Protein AF-A0A7C8ZWY6-F1 (afdb_monomer_lite)

Sequence (103 aa):
WNTFGQYLRNHRPPLTLSRCSGAHVLEFLRYLDQFGKTKVHNPPCPFFGHPNPPGPCPCPLRQAWGSLDALIGRLRAAYEENGGPPESNPFAARAVRLFLREL

pLDDT: mean 91.62, std 4.81, range [62.97, 97.81]

InterPro domains:
  IPR006936 ALOG domain [PF04852] (1-102)
  IPR006936 ALOG domain [PS51697] (1-103)
  IPR040222 ALOG family [PTHR31165] (1-102)

Foldseek 3Di:
DVVLQVLQVPDVVRHDPLRDALVSVVVVQVVCQQVAPDFDDDPPRPCVPPPDDPDDDPGTGHHDLVVLVVVLVVQLVVCVVVVHDNVRRRSPDPSNVVVSVPD

Structure (mmCIF, N/CA/C/O backbone):
data_AF-A0A7C8ZWY6-F1
#
_entry.id   AF-A0A7C8ZWY6-F1
#
loop_
_atom_site.group_PDB
_atom_site.id
_atom_site.type_symbol
_atom_site.label_atom_id
_atom_site.label_alt_id
_atom_site.label_comp_id
_atom_site.label_asym_id
_atom_site.label_entity_id
_atom_site.label_seq_id
_atom_site.pdbx_PDB_ins_code
_atom_site.Cartn_x
_atom_site.Cartn_y
_atom_site.Cartn_z
_atom_site.occupancy
_atom_site.B_iso_or_equiv
_atom_site.auth_seq_id
_atom_site.auth_comp_id
_atom_site.auth_asym_id
_atom_site.auth_atom_id
_atom_site.pdbx_PDB_model_num
ATOM 1 N N . TRP A 1 1 ? 1.673 7.037 7.136 1.00 92.69 1 TRP A N 1
ATOM 2 C CA . TRP A 1 1 ? 0.318 7.268 7.667 1.00 92.69 1 TRP A CA 1
ATOM 3 C C . TRP A 1 1 ? -0.490 8.218 6.785 1.00 92.69 1 TRP A C 1
ATOM 5 O O . TRP A 1 1 ? -1.416 7.754 6.135 1.00 92.69 1 TRP A O 1
ATOM 15 N N . ASN A 1 2 ? -0.100 9.493 6.653 1.00 94.00 2 ASN A N 1
ATOM 16 C CA . ASN A 1 2 ? -0.856 10.512 5.897 1.00 94.00 2 ASN A CA 1
ATOM 17 C C . ASN A 1 2 ? -1.274 10.089 4.481 1.00 94.00 2 ASN A C 1
ATOM 19 O O . ASN A 1 2 ? -2.443 10.215 4.131 1.00 94.00 2 ASN A O 1
ATOM 23 N N . THR A 1 3 ? -0.352 9.528 3.694 1.00 93.56 3 THR A N 1
ATOM 24 C CA . THR A 1 3 ? -0.646 9.035 2.337 1.00 93.56 3 THR A CA 1
ATOM 25 C C . THR A 1 3 ? -1.738 7.964 2.331 1.00 93.56 3 THR A C 1
ATOM 27 O O . THR A 1 3 ? -2.627 7.997 1.490 1.00 93.56 3 THR A O 1
ATOM 30 N N . PHE A 1 4 ? -1.716 7.044 3.299 1.00 94.62 4 PHE A N 1
ATOM 31 C CA . PHE A 1 4 ? -2.749 6.019 3.438 1.00 94.62 4 PHE A CA 1
ATOM 32 C C . PHE A 1 4 ? -4.095 6.628 3.858 1.00 94.62 4 PHE A C 1
ATOM 34 O O . PHE A 1 4 ? -5.131 6.303 3.287 1.00 94.62 4 PHE A O 1
ATOM 41 N N . GLY A 1 5 ? -4.088 7.582 4.794 1.00 94.50 5 GLY A N 1
ATOM 42 C CA . GLY A 1 5 ? -5.297 8.322 5.167 1.00 94.50 5 GLY A CA 1
ATOM 43 C C . GLY A 1 5 ? -5.881 9.143 4.008 1.00 94.50 5 GLY A C 1
ATOM 44 O O . GLY A 1 5 ? -7.095 9.292 3.894 1.00 94.50 5 GLY A O 1
ATOM 45 N N . GLN A 1 6 ? -5.039 9.666 3.114 1.00 94.25 6 GLN A N 1
ATOM 46 C CA . GLN A 1 6 ? -5.489 10.312 1.880 1.00 94.25 6 GLN A CA 1
ATOM 47 C C . GLN A 1 6 ? -6.077 9.297 0.893 1.00 94.25 6 GLN A C 1
ATOM 49 O O . GLN A 1 6 ? -7.138 9.558 0.338 1.00 94.25 6 GLN A O 1
ATOM 54 N N . TYR A 1 7 ? -5.448 8.131 0.730 1.00 94.81 7 TYR A N 1
ATOM 55 C CA . TYR A 1 7 ? -5.986 7.029 -0.070 1.00 94.81 7 TYR A CA 1
ATOM 56 C C . TYR A 1 7 ? -7.406 6.632 0.374 1.00 94.81 7 TYR A C 1
ATOM 58 O O . TYR A 1 7 ? -8.307 6.583 -0.459 1.00 94.81 7 TYR A O 1
ATOM 66 N N . LEU A 1 8 ? -7.645 6.456 1.680 1.00 94.19 8 LEU A N 1
ATOM 67 C CA . LEU A 1 8 ? -8.979 6.124 2.201 1.00 94.19 8 LEU A CA 1
ATOM 68 C C . LEU A 1 8 ? -10.025 7.216 1.914 1.00 94.19 8 LEU A C 1
ATOM 70 O O . LEU A 1 8 ? -11.154 6.905 1.537 1.00 94.19 8 LEU A O 1
ATOM 74 N N . ARG A 1 9 ? -9.651 8.495 2.060 1.00 95.00 9 ARG A N 1
ATOM 75 C CA . ARG A 1 9 ? -10.539 9.638 1.776 1.00 95.00 9 ARG A CA 1
ATOM 76 C C . ARG A 1 9 ? -10.850 9.809 0.291 1.00 95.00 9 ARG A C 1
ATOM 78 O O . ARG A 1 9 ? -11.930 10.282 -0.043 1.00 95.00 9 ARG A O 1
ATOM 85 N N . ASN A 1 10 ? -9.910 9.446 -0.576 1.00 94.94 10 ASN A N 1
ATOM 86 C CA . ASN A 1 10 ? -10.067 9.543 -2.026 1.00 94.94 10 ASN A CA 1
ATOM 87 C C . ASN A 1 10 ? -10.899 8.394 -2.613 1.00 94.94 10 ASN A C 1
ATOM 89 O O . ASN A 1 10 ? -11.331 8.490 -3.763 1.00 94.94 10 ASN A O 1
ATOM 93 N N . HIS A 1 11 ? -11.123 7.325 -1.843 1.00 93.06 11 HIS A N 1
ATOM 94 C CA . HIS A 1 11 ? -11.998 6.222 -2.233 1.00 93.06 11 HIS A CA 1
ATOM 95 C C . HIS A 1 11 ? -13.438 6.715 -2.454 1.00 93.06 11 HIS A C 1
ATOM 97 O O . HIS A 1 11 ? -13.862 7.732 -1.897 1.00 93.06 11 HIS A O 1
ATOM 103 N N . ARG A 1 12 ? -14.198 6.025 -3.306 1.00 90.62 12 ARG A N 1
ATOM 104 C CA . ARG A 1 12 ? -15.557 6.425 -3.708 1.00 90.62 12 ARG A CA 1
ATOM 105 C C . ARG A 1 12 ? -16.503 5.232 -3.510 1.00 90.62 12 ARG A C 1
ATOM 107 O O . ARG A 1 12 ? -16.537 4.365 -4.380 1.00 90.62 12 ARG A O 1
ATOM 114 N N . PRO A 1 13 ? -17.284 5.181 -2.411 1.00 90.06 13 PRO A N 1
ATOM 115 C CA . PRO A 1 13 ? -17.402 6.178 -1.336 1.00 90.06 13 PRO A CA 1
ATOM 116 C C . PRO A 1 13 ? -16.170 6.222 -0.406 1.00 90.06 13 PRO A C 1
ATOM 118 O O . PRO A 1 13 ? -15.459 5.221 -0.313 1.00 90.06 13 PRO A O 1
ATOM 121 N N . PRO A 1 14 ? -15.932 7.336 0.321 1.00 91.31 14 PRO A N 1
ATOM 122 C CA . PRO A 1 14 ? -14.812 7.433 1.253 1.00 91.31 14 PRO A CA 1
ATOM 123 C C . PRO A 1 14 ? -14.832 6.314 2.294 1.00 91.31 14 PRO A C 1
ATOM 125 O O . PRO A 1 14 ? -15.874 5.999 2.880 1.00 91.31 14 PRO A O 1
ATOM 128 N N . LEU A 1 15 ? -13.664 5.728 2.542 1.00 92.19 15 LEU A N 1
ATOM 129 C CA . LEU A 1 15 ? -13.492 4.660 3.516 1.00 92.19 15 LEU A CA 1
ATOM 130 C C . LEU A 1 15 ? -13.070 5.236 4.868 1.00 92.19 15 LEU A C 1
ATOM 132 O O . LEU A 1 15 ? -12.196 6.096 4.962 1.00 92.19 15 LEU A O 1
ATOM 136 N N . THR A 1 16 ? -13.663 4.718 5.938 1.00 89.69 16 THR A N 1
ATOM 137 C CA . THR A 1 16 ? -13.186 4.939 7.306 1.00 89.69 16 THR A CA 1
ATOM 138 C C . THR A 1 16 ? -12.200 3.838 7.691 1.00 89.69 16 THR A C 1
ATOM 140 O O . THR A 1 16 ? -12.247 2.737 7.140 1.00 89.69 16 THR A O 1
ATOM 143 N N . LEU A 1 17 ? -11.336 4.089 8.681 1.00 87.44 17 LEU A N 1
ATOM 144 C CA . LEU A 1 17 ? -10.427 3.057 9.204 1.00 87.44 17 LEU A CA 1
ATOM 145 C C . LEU A 1 17 ? -11.181 1.816 9.704 1.00 87.44 17 LEU A C 1
ATOM 147 O O . LEU A 1 17 ? -10.735 0.703 9.455 1.00 87.44 17 LEU A O 1
ATOM 151 N N . SER A 1 18 ? -12.353 1.996 10.320 1.00 86.62 18 SER A N 1
ATOM 152 C CA . SER A 1 18 ? -13.214 0.900 10.793 1.00 86.62 18 SER A CA 1
ATOM 153 C C . SER A 1 18 ? -13.767 0.008 9.677 1.00 86.62 18 SER A C 1
ATOM 155 O O . SER A 1 18 ? -14.118 -1.140 9.924 1.00 86.62 18 SER A O 1
ATOM 157 N N . ARG A 1 19 ? -13.855 0.527 8.447 1.00 88.62 19 ARG A N 1
ATOM 158 C CA . ARG A 1 19 ? -14.303 -0.213 7.256 1.00 88.62 19 ARG A CA 1
ATOM 159 C C . ARG A 1 19 ? -13.135 -0.655 6.374 1.00 88.62 19 ARG A C 1
ATOM 161 O O . ARG A 1 19 ? -13.343 -1.307 5.351 1.00 88.62 19 ARG A O 1
ATOM 168 N N . CYS A 1 20 ? -11.910 -0.288 6.748 1.00 92.50 20 CYS A N 1
ATOM 169 C CA . CYS A 1 20 ? -10.710 -0.716 6.057 1.00 92.50 20 CYS A CA 1
ATOM 170 C C . CYS A 1 20 ? -10.453 -2.201 6.335 1.00 92.50 20 CYS A C 1
ATOM 172 O O . CYS A 1 20 ? -10.697 -2.708 7.424 1.00 92.50 20 CYS A O 1
ATOM 174 N N . SER A 1 21 ? -9.946 -2.909 5.334 1.00 93.81 21 SER A N 1
ATOM 175 C CA . SER A 1 21 ? -9.683 -4.343 5.408 1.00 93.81 21 SER A CA 1
ATOM 176 C C . SER A 1 21 ? -8.383 -4.655 4.683 1.00 93.81 21 SER A C 1
ATOM 178 O O . SER A 1 21 ? -7.849 -3.812 3.957 1.00 93.81 21 SER A O 1
ATOM 180 N N . GLY A 1 22 ? -7.891 -5.887 4.827 1.00 95.69 22 GLY A N 1
ATOM 181 C CA . GLY A 1 22 ? -6.694 -6.330 4.112 1.00 95.69 22 GLY A CA 1
ATOM 182 C C . GLY A 1 22 ? -6.786 -6.133 2.593 1.00 95.69 22 GLY A C 1
ATOM 183 O O . GLY A 1 22 ? -5.780 -5.819 1.972 1.00 95.69 22 GLY A O 1
ATOM 184 N N . ALA A 1 23 ? -7.979 -6.230 1.993 1.00 95.75 23 ALA A N 1
ATOM 185 C CA . ALA A 1 23 ? -8.163 -5.994 0.558 1.00 95.75 23 ALA A CA 1
ATOM 186 C C . ALA A 1 23 ? -7.811 -4.552 0.157 1.00 95.75 23 ALA A C 1
ATOM 188 O O . ALA A 1 23 ? -7.060 -4.347 -0.794 1.00 95.75 23 ALA A O 1
ATOM 189 N N . HIS A 1 24 ? -8.266 -3.565 0.934 1.00 95.94 24 HIS A N 1
ATOM 190 C CA . HIS A 1 24 ? -7.942 -2.156 0.706 1.00 95.94 24 HIS A CA 1
ATOM 191 C C . HIS A 1 24 ? -6.454 -1.862 0.927 1.00 95.94 24 HIS A C 1
ATOM 193 O O . HIS A 1 24 ? -5.894 -1.001 0.256 1.00 95.94 24 HIS A O 1
ATOM 199 N N . VAL A 1 25 ? -5.799 -2.580 1.846 1.00 96.75 25 VAL A N 1
ATOM 200 C CA . VAL A 1 25 ? -4.341 -2.496 2.015 1.00 96.75 25 VAL A CA 1
ATOM 201 C C . VAL A 1 25 ? -3.631 -3.031 0.773 1.00 96.75 25 VAL A C 1
ATOM 203 O O . VAL A 1 25 ? -2.720 -2.380 0.275 1.00 96.75 25 VAL A O 1
ATOM 206 N N . LEU A 1 26 ? -4.055 -4.176 0.233 1.00 95.81 26 LEU A N 1
ATOM 207 C CA . LEU A 1 26 ? -3.469 -4.732 -0.991 1.00 95.81 26 LEU A CA 1
ATOM 208 C C . LEU A 1 26 ? -3.665 -3.817 -2.203 1.00 95.81 26 LEU A C 1
ATOM 210 O O . LEU A 1 26 ? -2.748 -3.652 -3.001 1.00 95.81 26 LEU A O 1
ATOM 214 N N . GLU A 1 27 ? -4.843 -3.215 -2.343 1.00 95.19 27 GLU A N 1
ATOM 215 C CA . GLU A 1 27 ? -5.106 -2.197 -3.363 1.00 95.19 27 GLU A CA 1
ATOM 216 C C . GLU A 1 27 ? -4.168 -0.994 -3.197 1.00 95.19 27 GLU A C 1
ATOM 218 O O . GLU A 1 27 ? -3.524 -0.591 -4.164 1.00 95.19 27 GLU A O 1
ATOM 223 N N . PHE A 1 28 ? -3.995 -0.491 -1.971 1.00 95.50 28 PHE A N 1
ATOM 224 C CA . PHE A 1 28 ? -3.045 0.582 -1.687 1.00 95.50 28 PHE A CA 1
ATOM 225 C C . PHE A 1 28 ? -1.602 0.208 -2.060 1.00 95.50 28 PHE A C 1
ATOM 227 O O . PHE A 1 28 ? -0.908 1.013 -2.677 1.00 95.50 28 PHE A O 1
ATOM 234 N N . LEU A 1 29 ? -1.140 -1.006 -1.741 1.00 93.88 29 LEU A N 1
ATOM 235 C CA . LEU A 1 29 ? 0.213 -1.444 -2.112 1.00 93.88 29 LEU A CA 1
ATOM 236 C C . LEU A 1 29 ? 0.391 -1.510 -3.634 1.00 93.88 29 LEU A C 1
ATOM 238 O O . LEU A 1 29 ? 1.392 -1.016 -4.145 1.00 93.88 29 LEU A O 1
ATOM 242 N N . ARG A 1 30 ? -0.601 -2.027 -4.369 1.00 91.69 30 ARG A N 1
ATOM 243 C CA . ARG A 1 30 ? -0.584 -2.032 -5.843 1.00 91.69 30 ARG A CA 1
ATOM 244 C C . ARG A 1 30 ? -0.639 -0.624 -6.429 1.00 91.69 30 ARG A C 1
ATOM 246 O O . ARG A 1 30 ? -0.013 -0.354 -7.445 1.00 91.69 30 ARG A O 1
ATOM 253 N N . TYR A 1 31 ? -1.347 0.298 -5.783 1.00 91.50 31 TYR A N 1
ATOM 254 C CA . TYR A 1 31 ? -1.319 1.710 -6.157 1.00 91.50 31 TYR A CA 1
ATOM 255 C C . TYR A 1 31 ? 0.088 2.311 -5.996 1.00 91.50 31 TYR A C 1
ATOM 257 O O . TYR A 1 31 ? 0.481 3.160 -6.791 1.00 91.50 31 TYR A O 1
ATOM 265 N N . LEU A 1 32 ? 0.886 1.873 -5.017 1.00 92.25 32 LEU A N 1
ATOM 266 C CA . LEU A 1 32 ? 2.260 2.363 -4.846 1.00 92.25 32 LEU A CA 1
ATOM 267 C C . LEU A 1 32 ? 3.233 1.850 -5.912 1.00 92.25 32 LEU A C 1
ATOM 269 O O . LEU A 1 32 ? 4.252 2.500 -6.163 1.00 92.25 32 LEU A O 1
ATOM 273 N N . ASP A 1 33 ? 2.927 0.727 -6.560 1.00 90.50 33 ASP A N 1
ATOM 274 C CA . ASP A 1 33 ? 3.767 0.150 -7.612 1.00 90.50 33 ASP A CA 1
ATOM 275 C C . ASP A 1 33 ? 3.941 1.094 -8.812 1.00 90.50 33 ASP A C 1
ATOM 277 O O . ASP A 1 33 ? 5.016 1.126 -9.409 1.00 90.50 33 ASP A O 1
ATOM 281 N N . GLN A 1 34 ? 2.962 1.960 -9.103 1.00 87.38 34 GLN A N 1
ATOM 282 C CA . GLN A 1 34 ? 3.077 2.957 -10.180 1.00 87.38 34 GLN A CA 1
ATOM 283 C C . GLN A 1 34 ? 4.177 4.006 -9.929 1.00 87.38 34 GLN A C 1
ATOM 285 O O . GLN A 1 34 ? 4.666 4.630 -10.867 1.00 87.38 34 GLN A O 1
ATOM 290 N N . PHE A 1 35 ? 4.571 4.192 -8.666 1.00 88.19 35 PHE A N 1
ATOM 291 C CA . PHE A 1 35 ? 5.671 5.067 -8.254 1.00 88.19 35 PHE A CA 1
ATOM 292 C C . PHE A 1 35 ? 6.951 4.273 -7.951 1.00 88.19 35 PHE A C 1
ATOM 294 O O . PHE A 1 35 ? 7.916 4.815 -7.406 1.00 88.19 35 PHE A O 1
ATOM 301 N N . GLY A 1 36 ? 6.947 2.969 -8.238 1.00 87.69 36 GLY A N 1
ATOM 302 C CA . GLY A 1 36 ? 8.101 2.094 -8.099 1.00 87.69 36 GLY A CA 1
ATOM 303 C C . GLY A 1 36 ? 9.214 2.471 -9.065 1.00 87.69 36 GLY A C 1
ATOM 304 O O . GLY A 1 36 ? 8.979 3.037 -10.129 1.00 87.69 36 GLY A O 1
ATOM 305 N N . LYS A 1 37 ? 10.452 2.140 -8.696 1.00 86.19 37 LYS A N 1
ATOM 306 C CA . LYS A 1 37 ? 11.623 2.332 -9.569 1.00 86.19 37 LYS A CA 1
ATOM 307 C C . LYS A 1 37 ? 12.051 1.046 -10.268 1.00 86.19 37 LYS A C 1
ATOM 309 O O . LYS A 1 37 ? 12.802 1.101 -11.236 1.00 86.19 37 LYS A O 1
ATOM 314 N N . THR A 1 38 ? 11.573 -0.103 -9.797 1.00 87.81 38 THR A N 1
ATOM 315 C CA . THR A 1 38 ? 11.944 -1.405 -10.347 1.00 87.81 38 THR A CA 1
ATOM 316 C C . THR A 1 38 ? 10.997 -1.761 -11.480 1.00 87.81 38 THR A C 1
AT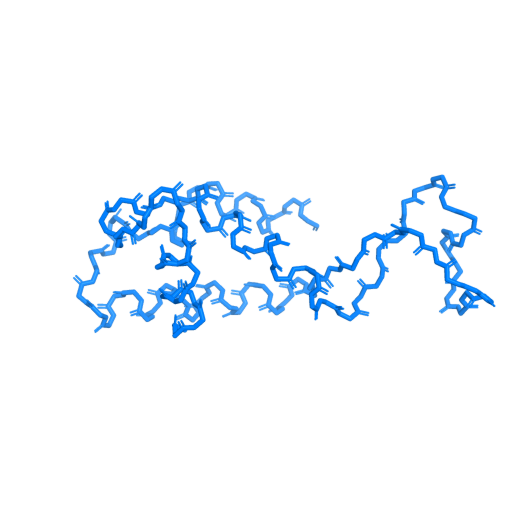OM 318 O O . THR A 1 38 ? 9.796 -1.904 -11.263 1.00 87.81 38 THR A O 1
ATOM 321 N N . LYS A 1 39 ? 11.526 -1.924 -12.694 1.00 88.94 39 LYS A N 1
ATOM 322 C CA . LYS A 1 39 ? 10.770 -2.455 -13.831 1.00 88.94 39 LYS A CA 1
ATOM 323 C C . LYS A 1 39 ? 10.780 -3.984 -13.764 1.00 88.94 39 LYS A C 1
ATOM 325 O O . LYS A 1 39 ? 11.848 -4.587 -13.767 1.00 88.94 39 LYS A O 1
ATOM 330 N N . VAL A 1 40 ? 9.604 -4.608 -13.697 1.00 88.81 40 VAL A N 1
ATOM 331 C CA . VAL A 1 40 ? 9.474 -6.073 -13.633 1.00 88.81 40 VAL A CA 1
ATOM 332 C C . VAL A 1 40 ? 9.034 -6.589 -14.991 1.00 88.81 40 VAL A C 1
ATOM 334 O O . VAL A 1 40 ? 7.873 -6.446 -15.367 1.00 88.81 40 VAL A O 1
ATOM 337 N N . HIS A 1 41 ? 9.971 -7.159 -15.744 1.00 92.00 41 HIS A N 1
ATOM 338 C CA . HIS A 1 41 ? 9.696 -7.692 -17.072 1.00 92.00 41 HIS A CA 1
ATOM 339 C C . HIS A 1 41 ? 8.915 -9.006 -16.986 1.00 92.00 41 HIS A C 1
ATOM 341 O O . HIS A 1 41 ? 9.314 -9.924 -16.275 1.00 92.00 41 HIS A O 1
ATOM 347 N N . ASN A 1 42 ? 7.821 -9.115 -17.741 1.00 90.75 42 ASN A N 1
ATOM 348 C CA . ASN A 1 42 ? 7.106 -10.384 -17.891 1.00 90.75 42 ASN A CA 1
ATOM 349 C C . ASN A 1 42 ? 7.862 -11.301 -18.871 1.00 90.75 42 ASN A C 1
ATOM 351 O O . ASN A 1 42 ? 8.508 -10.771 -19.775 1.00 90.75 42 ASN A O 1
ATOM 355 N N . PRO A 1 43 ? 7.738 -12.640 -18.780 1.00 92.56 43 PRO A N 1
ATOM 356 C CA . PRO A 1 43 ? 8.423 -13.562 -19.693 1.00 92.56 43 PRO A CA 1
ATOM 357 C C . PRO A 1 43 ? 8.241 -13.270 -21.198 1.00 92.56 43 PRO A C 1
ATOM 359 O O . PRO A 1 43 ? 9.212 -13.394 -21.935 1.00 92.56 43 PRO A O 1
ATOM 362 N N . PRO A 1 44 ? 7.067 -12.811 -21.685 1.00 94.06 44 PRO A N 1
ATOM 363 C CA . PRO A 1 44 ? 6.896 -12.432 -23.094 1.00 94.06 44 PRO A CA 1
ATOM 364 C C . PRO A 1 44 ? 7.550 -11.097 -23.489 1.00 94.06 44 PRO A C 1
ATOM 366 O O . PRO A 1 44 ? 7.463 -10.687 -24.643 1.00 94.06 44 PRO A O 1
ATOM 369 N N . CYS A 1 45 ? 8.130 -10.351 -22.544 1.00 94.69 45 CYS A N 1
ATOM 370 C CA . CYS A 1 45 ? 8.755 -9.066 -22.829 1.00 94.69 45 CYS A CA 1
ATOM 371 C C . CYS A 1 45 ? 10.056 -9.278 -23.618 1.00 94.69 45 CYS A C 1
ATOM 373 O O . CYS A 1 45 ? 10.904 -10.046 -23.167 1.00 94.69 45 CYS A O 1
ATOM 375 N N . PRO A 1 46 ? 10.297 -8.532 -24.713 1.00 92.75 46 PRO A N 1
ATOM 376 C CA . PRO A 1 46 ? 11.546 -8.640 -25.475 1.00 92.75 46 PRO A CA 1
ATOM 377 C C . PRO A 1 46 ? 12.793 -8.263 -24.659 1.00 92.75 46 PRO A C 1
ATOM 379 O O . PRO A 1 46 ? 13.906 -8.610 -25.034 1.00 92.75 46 PRO A O 1
ATOM 382 N N . PHE A 1 47 ? 12.613 -7.565 -23.535 1.00 92.94 47 PHE A N 1
ATOM 383 C CA . PHE A 1 47 ? 13.687 -7.186 -22.619 1.00 92.94 47 PHE A CA 1
ATOM 384 C C . PHE A 1 47 ? 13.795 -8.098 -21.388 1.00 92.94 47 PHE A C 1
ATOM 386 O O . PHE A 1 47 ? 14.543 -7.786 -20.463 1.00 92.94 47 PHE A O 1
ATOM 393 N N . PHE A 1 48 ? 13.054 -9.208 -21.326 1.00 92.75 48 PHE A N 1
ATOM 394 C CA . PHE A 1 48 ? 13.173 -10.149 -20.214 1.00 92.75 48 PHE A CA 1
ATOM 395 C C . PHE A 1 48 ? 14.621 -10.665 -20.102 1.00 92.75 48 PHE A C 1
ATOM 397 O O . PHE A 1 48 ? 15.226 -11.067 -21.095 1.00 92.75 48 PHE A O 1
ATOM 404 N N . GLY A 1 49 ? 15.200 -10.592 -18.899 1.00 89.50 49 GLY A N 1
ATOM 405 C CA . GLY A 1 49 ? 16.596 -10.968 -18.638 1.00 89.50 49 GLY A CA 1
ATOM 406 C C . GLY A 1 49 ? 17.667 -9.972 -19.115 1.00 89.50 49 GLY A C 1
ATOM 407 O O . GLY A 1 49 ? 18.846 -10.233 -18.893 1.00 89.50 49 GLY A O 1
ATOM 408 N N . HIS A 1 50 ? 17.306 -8.837 -19.729 1.00 87.88 50 HIS A N 1
ATOM 409 C CA . HIS A 1 50 ? 18.277 -7.822 -20.162 1.00 87.88 50 HIS A CA 1
ATOM 410 C C . HIS A 1 50 ? 18.551 -6.785 -19.056 1.00 87.88 50 HIS A C 1
ATOM 412 O O . HIS A 1 50 ? 17.639 -6.048 -18.684 1.00 87.88 50 HIS A O 1
ATOM 418 N N . PRO A 1 51 ? 19.796 -6.655 -18.557 1.00 82.25 51 PRO A N 1
ATOM 419 C CA . PRO A 1 51 ? 20.117 -5.739 -17.458 1.00 82.25 51 PRO A CA 1
ATOM 420 C C . PRO A 1 51 ? 20.098 -4.255 -17.856 1.00 82.25 51 PRO A C 1
ATOM 422 O O . PRO A 1 51 ? 19.871 -3.404 -17.001 1.00 82.25 51 PRO A O 1
ATOM 425 N N . ASN A 1 52 ? 20.316 -3.933 -19.136 1.00 81.94 52 ASN A N 1
ATOM 426 C CA . ASN A 1 52 ? 20.239 -2.566 -19.653 1.00 81.94 52 ASN A CA 1
ATOM 427 C C . ASN A 1 52 ? 19.416 -2.537 -20.954 1.00 81.94 52 ASN A C 1
ATOM 429 O O . ASN A 1 52 ? 19.984 -2.650 -22.043 1.00 81.94 52 ASN A O 1
ATOM 433 N N . PRO A 1 53 ? 18.076 -2.491 -20.863 1.00 84.62 53 PRO A N 1
ATOM 434 C CA . PRO A 1 53 ? 17.218 -2.549 -22.035 1.00 84.62 53 PRO A CA 1
ATOM 435 C C . PRO A 1 53 ? 17.396 -1.300 -22.915 1.00 84.62 53 PRO A C 1
ATOM 437 O O . PRO A 1 53 ? 17.348 -0.182 -22.404 1.00 84.62 53 PRO A O 1
ATOM 440 N N . PRO A 1 54 ? 17.542 -1.457 -24.242 1.00 85.62 54 PRO A N 1
ATOM 441 C CA . PRO A 1 54 ? 17.792 -0.342 -25.158 1.00 85.62 54 PRO A CA 1
ATOM 442 C C . PRO A 1 54 ? 16.562 0.549 -25.412 1.00 85.62 54 PRO A C 1
ATOM 444 O O . PRO A 1 54 ? 16.664 1.535 -26.136 1.00 85.62 54 PRO A O 1
ATOM 447 N N . GLY A 1 55 ? 15.392 0.225 -24.845 1.00 87.00 55 GLY A N 1
ATOM 448 C CA . GLY A 1 55 ? 14.163 0.995 -25.032 1.00 87.00 55 GLY A CA 1
ATOM 449 C C . GLY A 1 55 ? 13.089 0.742 -23.963 1.00 87.00 55 GLY A C 1
ATOM 450 O O . GLY A 1 55 ? 13.239 -0.137 -23.110 1.00 87.00 55 GLY A O 1
ATOM 451 N N . PRO A 1 56 ? 11.989 1.519 -23.982 1.00 89.62 56 PRO A N 1
ATOM 452 C CA . PRO A 1 56 ? 10.894 1.388 -23.024 1.00 89.62 56 PRO A CA 1
ATOM 453 C C . PRO A 1 56 ? 10.013 0.164 -23.315 1.00 89.62 56 PRO A C 1
ATOM 455 O O . PRO A 1 56 ? 9.852 -0.250 -24.460 1.00 89.62 56 PRO A O 1
ATOM 458 N N . CYS A 1 57 ? 9.370 -0.386 -22.282 1.00 91.62 57 CYS A N 1
ATOM 459 C CA . CYS A 1 57 ? 8.384 -1.463 -22.416 1.00 91.62 57 CYS A CA 1
ATOM 460 C C . CYS A 1 57 ? 7.155 -1.237 -21.522 1.00 91.62 57 CYS A C 1
ATOM 462 O O . CYS A 1 57 ? 7.256 -0.540 -20.503 1.00 91.62 57 CYS A O 1
ATOM 464 N N . PRO A 1 58 ? 6.015 -1.882 -21.843 1.00 90.62 58 PRO A N 1
ATOM 465 C CA . PRO A 1 58 ? 4.776 -1.752 -21.073 1.00 90.62 58 PRO A CA 1
ATOM 466 C C . PRO A 1 58 ? 4.789 -2.547 -19.759 1.00 90.62 58 PRO A C 1
ATOM 468 O O . PRO A 1 58 ? 3.773 -2.620 -19.074 1.00 90.62 58 PRO A O 1
ATOM 471 N N . CYS A 1 59 ? 5.915 -3.172 -19.400 1.00 91.81 59 CYS A N 1
ATOM 472 C CA . CYS A 1 59 ? 6.015 -3.938 -18.166 1.00 91.81 59 CYS A CA 1
ATOM 473 C C . CYS A 1 59 ? 5.788 -3.039 -16.936 1.00 91.81 59 CYS A C 1
ATOM 475 O O . CYS A 1 59 ? 6.194 -1.863 -16.946 1.00 91.81 59 CYS A O 1
ATOM 477 N N . PRO A 1 60 ? 5.144 -3.570 -15.883 1.00 89.50 60 PRO A N 1
ATOM 478 C CA . PRO A 1 60 ? 4.800 -2.787 -14.710 1.00 89.50 60 PRO A CA 1
ATOM 479 C C . PRO A 1 60 ? 6.054 -2.342 -13.955 1.00 89.50 60 PRO A C 1
ATOM 481 O O . PRO A 1 60 ? 7.079 -3.029 -13.920 1.00 89.50 60 PRO A O 1
ATOM 484 N N . LEU A 1 61 ? 5.952 -1.171 -13.334 1.00 89.62 61 LEU A N 1
ATOM 485 C CA . LEU A 1 61 ? 6.841 -0.798 -12.242 1.00 89.62 61 LEU A CA 1
ATOM 486 C C . LEU A 1 61 ? 6.340 -1.474 -10.967 1.00 89.62 61 LEU A C 1
ATOM 488 O O . LEU A 1 61 ? 5.140 -1.705 -10.835 1.00 89.62 61 LEU A O 1
ATOM 492 N N . ARG A 1 62 ? 7.252 -1.812 -10.057 1.00 89.50 62 ARG A N 1
ATOM 493 C CA . ARG A 1 62 ? 6.932 -2.301 -8.716 1.00 89.50 62 ARG A CA 1
ATOM 494 C C . ARG A 1 62 ? 7.829 -1.666 -7.669 1.00 89.50 62 ARG A C 1
ATOM 496 O O . ARG A 1 62 ? 8.965 -1.264 -7.948 1.00 89.50 62 ARG A O 1
ATOM 503 N N . GLN A 1 63 ? 7.308 -1.564 -6.453 1.00 90.44 63 GLN A N 1
ATOM 504 C CA . GLN A 1 63 ? 8.119 -1.264 -5.281 1.00 90.44 63 GLN A CA 1
ATOM 505 C C . GLN A 1 63 ? 9.053 -2.438 -4.971 1.00 90.44 63 GLN A C 1
ATOM 507 O O . GLN A 1 63 ? 8.742 -3.599 -5.239 1.00 90.44 63 GLN A O 1
ATOM 512 N N . ALA A 1 64 ? 10.210 -2.138 -4.383 1.00 88.12 64 ALA A N 1
ATOM 513 C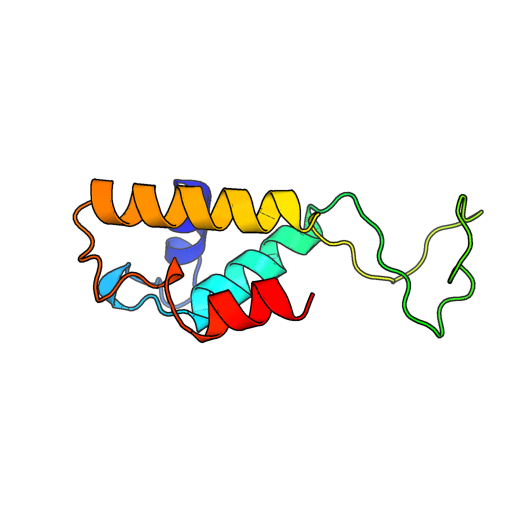 CA . ALA A 1 64 ? 11.097 -3.179 -3.886 1.00 88.12 64 ALA A CA 1
ATOM 514 C C . ALA A 1 64 ? 10.472 -3.868 -2.663 1.00 88.12 64 ALA A C 1
ATOM 516 O O . ALA A 1 64 ? 9.875 -3.212 -1.806 1.00 88.12 64 ALA A O 1
ATOM 517 N N . TRP A 1 65 ? 10.665 -5.182 -2.554 1.00 82.31 65 TRP A N 1
ATOM 518 C CA . TRP A 1 65 ? 10.072 -6.001 -1.495 1.00 82.31 65 TRP A CA 1
ATOM 519 C C . TRP A 1 65 ? 10.373 -5.475 -0.083 1.00 82.31 65 TRP A C 1
ATOM 521 O O . TRP A 1 65 ? 9.453 -5.199 0.685 1.00 82.31 65 TRP A O 1
ATOM 531 N N . GLY A 1 66 ? 11.650 -5.213 0.223 1.00 86.19 66 GLY A N 1
ATOM 532 C CA . GLY A 1 66 ? 12.050 -4.663 1.523 1.00 86.19 66 GLY A CA 1
ATOM 533 C C . GLY A 1 66 ? 11.430 -3.292 1.829 1.00 86.19 66 GLY A C 1
ATOM 534 O O . GLY A 1 66 ? 11.205 -2.957 2.990 1.00 86.19 66 GLY A O 1
ATOM 535 N N . SER A 1 67 ? 11.087 -2.502 0.805 1.00 89.94 67 SER A N 1
ATOM 536 C CA . SER A 1 67 ? 10.378 -1.231 0.988 1.00 89.94 67 SER A CA 1
ATOM 537 C C . SER A 1 67 ? 8.907 -1.435 1.355 1.00 89.94 67 SER A C 1
ATOM 539 O O . SER A 1 67 ? 8.392 -0.689 2.191 1.00 89.94 67 SER A O 1
ATOM 541 N N . LEU A 1 68 ? 8.239 -2.436 0.768 1.00 92.31 68 LEU A N 1
ATOM 542 C CA . LEU A 1 68 ? 6.850 -2.776 1.088 1.00 92.31 68 LEU A CA 1
ATOM 543 C C . LEU A 1 68 ? 6.718 -3.385 2.486 1.00 92.31 68 LEU A C 1
ATOM 545 O O . LEU A 1 68 ? 5.843 -2.961 3.241 1.00 92.31 68 LEU A O 1
ATOM 549 N N . ASP A 1 69 ? 7.596 -4.319 2.854 1.00 93.44 69 ASP A N 1
ATOM 550 C CA . ASP A 1 69 ? 7.577 -4.945 4.181 1.00 93.44 69 ASP A CA 1
ATOM 551 C C . ASP A 1 69 ? 7.795 -3.901 5.290 1.00 93.44 69 ASP A C 1
ATOM 553 O O . ASP A 1 69 ? 6.966 -3.749 6.194 1.00 93.44 69 ASP A O 1
ATOM 557 N N . ALA A 1 70 ? 8.820 -3.053 5.138 1.00 95.38 70 ALA A N 1
ATOM 558 C CA . ALA A 1 70 ? 9.082 -1.955 6.065 1.00 95.38 70 ALA A CA 1
ATOM 559 C C . ALA A 1 70 ? 7.924 -0.942 6.128 1.00 95.38 70 ALA A C 1
ATOM 561 O O . ALA A 1 70 ? 7.619 -0.404 7.195 1.00 95.38 70 ALA A O 1
ATOM 562 N N . LEU A 1 71 ? 7.267 -0.654 4.998 1.00 95.88 71 LEU A N 1
ATOM 563 C CA . LEU A 1 71 ? 6.090 0.214 4.969 1.00 95.88 71 LEU A CA 1
ATOM 564 C C . LEU A 1 71 ? 4.924 -0.398 5.753 1.00 95.88 71 LEU A C 1
ATOM 566 O O . LEU A 1 71 ? 4.292 0.313 6.535 1.00 95.88 71 LEU A O 1
ATOM 570 N N . ILE A 1 72 ? 4.648 -1.690 5.569 1.00 97.06 72 ILE A N 1
ATOM 571 C CA . ILE A 1 72 ? 3.583 -2.391 6.292 1.00 97.06 72 ILE A CA 1
ATOM 572 C C . ILE A 1 72 ? 3.868 -2.426 7.791 1.00 97.06 72 ILE A C 1
ATOM 574 O O . ILE A 1 72 ? 2.959 -2.143 8.572 1.00 97.06 72 ILE A O 1
ATOM 578 N N . GLY A 1 73 ? 5.114 -2.674 8.201 1.00 96.94 73 GLY A N 1
ATOM 579 C CA . GLY A 1 73 ? 5.522 -2.580 9.604 1.00 96.94 73 GLY A CA 1
ATOM 580 C C . GLY A 1 73 ? 5.229 -1.202 10.207 1.00 96.94 73 GLY A C 1
ATOM 581 O O . GLY A 1 73 ? 4.559 -1.105 11.234 1.00 96.94 73 GLY A O 1
ATOM 582 N N . ARG A 1 74 ? 5.632 -0.120 9.523 1.00 97.81 74 ARG A N 1
ATOM 583 C CA . ARG A 1 74 ? 5.345 1.253 9.982 1.00 97.81 74 ARG A CA 1
ATOM 584 C C . ARG A 1 74 ? 3.851 1.579 10.009 1.00 97.81 74 ARG A C 1
ATOM 586 O O . ARG A 1 74 ? 3.409 2.311 10.887 1.00 97.81 74 ARG A O 1
ATOM 593 N N . LEU A 1 75 ? 3.066 1.079 9.053 1.00 97.56 75 LEU A N 1
ATOM 594 C CA . LEU A 1 75 ? 1.620 1.315 9.014 1.00 97.56 75 LEU A CA 1
ATOM 595 C C . LEU A 1 75 ? 0.866 0.539 10.101 1.00 97.56 75 LEU A C 1
ATOM 597 O O . LEU A 1 75 ? -0.115 1.068 10.617 1.00 97.56 75 LEU A O 1
ATOM 601 N N . ARG A 1 76 ? 1.337 -0.657 10.488 1.00 97.06 76 ARG A N 1
ATOM 602 C CA . ARG A 1 76 ? 0.813 -1.381 11.657 1.00 97.06 76 ARG A CA 1
ATOM 603 C C . ARG A 1 76 ? 0.985 -0.569 12.934 1.00 97.06 76 ARG A C 1
ATOM 605 O O . ARG A 1 76 ? -0.012 -0.323 13.599 1.00 97.06 76 ARG A O 1
ATOM 612 N N . ALA A 1 77 ? 2.209 -0.115 13.208 1.00 97.31 77 ALA A N 1
ATOM 613 C CA . ALA A 1 77 ? 2.505 0.697 14.388 1.00 97.31 77 ALA A CA 1
ATOM 614 C C . ALA A 1 77 ? 1.678 1.992 14.398 1.00 97.31 77 ALA A C 1
ATOM 616 O O . ALA A 1 77 ? 0.977 2.275 15.363 1.00 97.31 77 ALA A O 1
ATOM 617 N N . ALA A 1 78 ? 1.650 2.714 13.272 1.00 96.75 78 ALA A N 1
ATOM 618 C CA . ALA A 1 7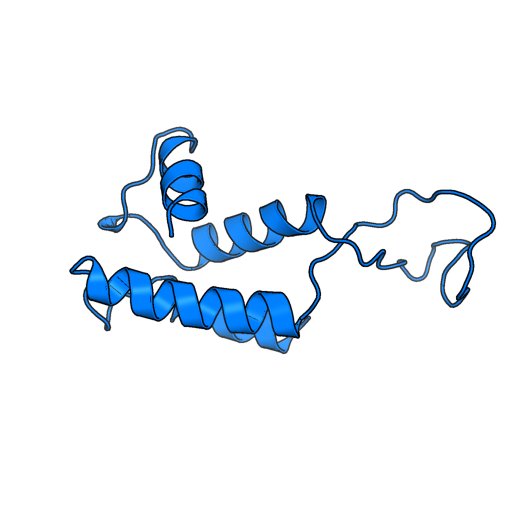8 ? 0.869 3.942 13.158 1.00 96.75 78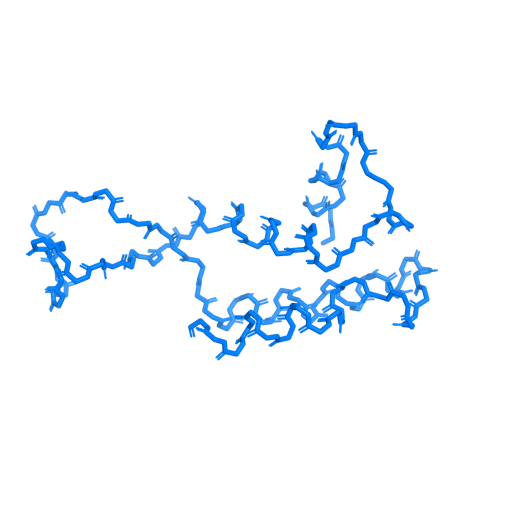 ALA A CA 1
ATOM 619 C C . ALA A 1 78 ? -0.638 3.719 13.381 1.00 96.75 78 ALA A C 1
ATOM 621 O O . ALA A 1 78 ? -1.305 4.594 13.923 1.00 96.75 78 ALA A O 1
ATOM 622 N N . TYR A 1 79 ? -1.195 2.575 12.971 1.00 95.12 79 TYR A N 1
ATOM 623 C CA . TYR A 1 79 ? -2.604 2.257 13.218 1.00 95.12 79 TYR A CA 1
ATOM 624 C C . TYR A 1 79 ? -2.912 2.154 14.716 1.00 95.12 79 TYR A C 1
ATOM 626 O O . TYR A 1 79 ? -3.892 2.738 15.175 1.00 95.12 79 TYR A O 1
ATOM 634 N N . GLU A 1 80 ? -2.056 1.468 15.470 1.00 94.69 80 GLU A N 1
ATOM 635 C CA . GLU A 1 80 ? -2.204 1.286 16.919 1.00 94.69 80 GLU A CA 1
ATOM 636 C C . GLU A 1 80 ? -1.989 2.605 17.675 1.00 94.69 80 GLU A C 1
ATOM 638 O O . GLU A 1 80 ? -2.801 2.977 18.519 1.00 94.69 80 GLU A 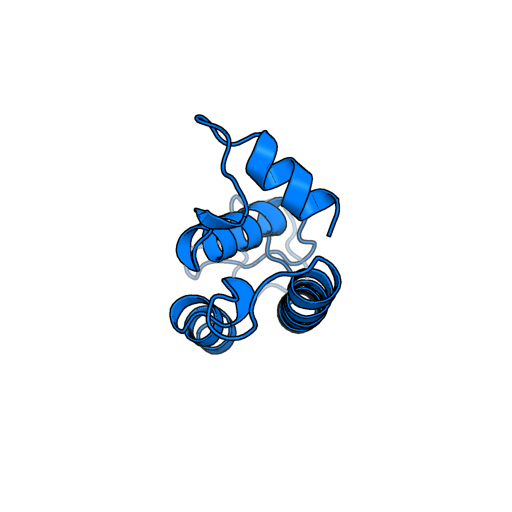O 1
ATOM 643 N N . GLU A 1 81 ? -0.978 3.389 17.288 1.00 95.19 81 GLU A N 1
ATOM 644 C CA . GLU A 1 81 ? -0.726 4.735 17.828 1.00 95.19 81 GLU A CA 1
ATOM 645 C C . GLU A 1 81 ? -1.895 5.708 17.597 1.00 95.19 81 GLU A C 1
ATOM 647 O O . GLU A 1 81 ? -2.072 6.663 18.349 1.00 95.19 81 GLU A O 1
ATOM 652 N N . ASN A 1 82 ? -2.715 5.470 16.568 1.00 90.75 82 ASN A N 1
ATOM 653 C CA . ASN A 1 82 ? -3.912 6.260 16.269 1.00 90.75 82 ASN A CA 1
ATOM 654 C C . ASN A 1 82 ? -5.194 5.647 16.876 1.00 90.75 82 ASN A C 1
ATOM 656 O O . ASN A 1 82 ? -6.298 5.972 16.437 1.00 90.75 82 ASN A O 1
ATOM 660 N N . GLY A 1 83 ? -5.063 4.771 17.881 1.00 88.94 83 GLY A N 1
ATOM 661 C CA . GLY A 1 83 ? -6.181 4.199 18.642 1.00 88.94 83 GLY A CA 1
ATOM 662 C C . GLY A 1 83 ? -6.870 3.009 17.971 1.00 88.94 83 GLY A C 1
ATOM 663 O O . GLY A 1 83 ? -7.962 2.617 18.380 1.00 88.94 83 GLY A O 1
ATOM 664 N N . GLY A 1 84 ? -6.267 2.446 16.923 1.00 90.50 84 GLY A N 1
ATOM 665 C CA . GLY A 1 84 ? -6.762 1.248 16.262 1.00 90.50 84 GLY A CA 1
ATOM 666 C C . GLY A 1 84 ? -6.501 -0.019 17.095 1.00 90.50 84 GLY A C 1
ATOM 667 O O . GLY A 1 84 ? -5.366 -0.219 17.527 1.00 90.50 84 GLY A O 1
ATOM 668 N N . PRO A 1 85 ? -7.490 -0.911 17.290 1.00 92.06 85 PRO A N 1
ATOM 669 C CA . PRO A 1 85 ? -7.289 -2.151 18.038 1.00 92.06 85 PRO A CA 1
ATOM 670 C C . PRO A 1 85 ? -6.347 -3.122 17.300 1.00 92.06 85 PRO A C 1
ATOM 672 O O . PRO A 1 85 ? -6.582 -3.401 16.116 1.00 92.06 85 PRO A O 1
ATOM 675 N N . PRO A 1 86 ? -5.316 -3.690 17.953 1.00 91.31 86 PRO A N 1
ATOM 676 C CA . PRO A 1 86 ? -4.388 -4.629 17.317 1.00 91.31 86 PRO A CA 1
ATOM 677 C C . PRO A 1 86 ? -5.081 -5.814 16.622 1.00 91.31 86 PRO A C 1
ATOM 679 O O . PRO A 1 86 ? -4.671 -6.235 15.538 1.00 91.31 86 PRO A O 1
ATOM 682 N N . GLU A 1 87 ? -6.169 -6.327 17.197 1.00 91.88 87 GLU A N 1
ATOM 683 C CA . GLU A 1 87 ? -6.952 -7.450 16.677 1.00 91.88 87 GLU A CA 1
ATOM 684 C C . GLU A 1 87 ? -7.673 -7.143 15.356 1.00 91.88 87 GLU A C 1
ATOM 686 O O . GLU A 1 87 ? -7.885 -8.045 14.543 1.00 91.88 87 GLU A O 1
ATOM 691 N N . SER A 1 88 ? -8.011 -5.874 15.109 1.00 91.94 88 SER A N 1
ATOM 692 C CA . SER A 1 88 ? -8.677 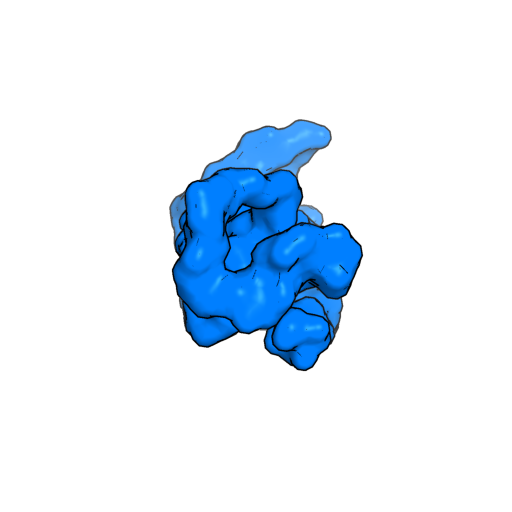-5.419 13.885 1.00 91.94 88 SER A CA 1
ATOM 693 C C . SER A 1 88 ? -7.722 -4.751 12.896 1.00 91.94 88 SER A C 1
ATOM 695 O O . SER A 1 88 ? -8.167 -4.170 11.906 1.00 91.94 88 SER A O 1
ATOM 697 N N . ASN A 1 89 ? -6.410 -4.816 13.141 1.00 95.69 89 ASN A N 1
ATOM 698 C CA . ASN A 1 89 ? -5.415 -4.119 12.338 1.00 95.69 89 ASN A CA 1
ATOM 699 C C . ASN A 1 89 ? -5.409 -4.642 10.879 1.00 95.69 89 ASN A C 1
ATOM 701 O O . ASN A 1 89 ? -4.988 -5.779 10.619 1.00 95.69 89 ASN A O 1
ATOM 705 N N . PRO A 1 90 ? -5.819 -3.832 9.880 1.00 96.62 90 PRO A N 1
ATOM 706 C CA . PRO A 1 90 ? -5.966 -4.301 8.502 1.00 96.62 90 PRO A CA 1
ATOM 707 C C . PRO A 1 90 ? -4.615 -4.635 7.857 1.00 96.62 90 PRO A C 1
ATOM 709 O O . PRO A 1 90 ? -4.542 -5.474 6.958 1.00 96.62 90 PRO A O 1
ATOM 712 N N . PHE A 1 91 ? -3.525 -4.039 8.344 1.00 97.12 91 PHE A N 1
ATOM 713 C CA . PHE A 1 91 ? -2.166 -4.325 7.892 1.00 97.12 91 PHE A CA 1
ATOM 714 C C . PHE A 1 91 ? -1.638 -5.659 8.443 1.00 97.12 91 PHE A C 1
ATOM 716 O O . PHE A 1 91 ? -0.659 -6.204 7.925 1.00 97.12 91 PHE A O 1
ATOM 723 N N . ALA A 1 92 ? -2.264 -6.207 9.491 1.00 95.88 92 ALA A N 1
ATOM 724 C CA . ALA A 1 92 ? -1.982 -7.535 10.042 1.00 95.88 92 ALA A CA 1
ATOM 725 C C . ALA A 1 92 ? -2.804 -8.657 9.382 1.00 95.88 92 ALA A C 1
ATOM 727 O O . ALA A 1 92 ? -2.578 -9.841 9.657 1.00 95.88 92 ALA A O 1
ATOM 728 N N . ALA A 1 93 ? -3.718 -8.309 8.469 1.00 96.56 93 ALA A N 1
ATOM 729 C CA . ALA A 1 93 ? -4.592 -9.266 7.809 1.00 96.56 93 ALA A CA 1
ATOM 730 C C . ALA A 1 93 ? -3.812 -10.386 7.098 1.00 96.56 93 ALA A C 1
ATOM 732 O O . ALA A 1 93 ? -2.759 -10.177 6.487 1.00 96.56 93 ALA A O 1
ATOM 733 N N . ARG A 1 94 ? -4.375 -11.603 7.119 1.00 95.00 94 ARG A N 1
ATOM 734 C CA . ARG A 1 94 ? -3.780 -12.790 6.476 1.00 95.00 94 ARG A CA 1
ATOM 735 C C . ARG A 1 94 ? -3.448 -12.550 5.001 1.00 95.00 94 ARG A C 1
ATOM 737 O O . ARG A 1 94 ? -2.360 -12.922 4.582 1.00 95.00 94 ARG A O 1
ATOM 744 N N . ALA A 1 95 ? -4.337 -11.897 4.255 1.00 95.19 95 ALA A N 1
ATOM 745 C CA . ALA A 1 95 ? -4.123 -11.598 2.840 1.00 95.19 95 ALA A CA 1
ATOM 746 C C . ALA A 1 95 ? -2.883 -10.714 2.599 1.00 95.19 95 ALA A C 1
ATOM 748 O O . ALA A 1 95 ? -2.137 -10.960 1.660 1.00 95.19 95 ALA A O 1
ATOM 749 N N . VAL A 1 96 ? -2.615 -9.744 3.482 1.00 95.56 96 VAL A N 1
ATOM 750 C CA . VAL A 1 96 ? -1.423 -8.880 3.403 1.00 95.56 96 VAL A CA 1
ATOM 751 C C . VAL A 1 96 ? -0.154 -9.691 3.653 1.00 95.56 96 VAL A C 1
ATOM 753 O O . VAL A 1 96 ? 0.820 -9.556 2.921 1.00 95.56 96 VAL A O 1
ATOM 756 N N . ARG A 1 97 ? -0.175 -10.594 4.641 1.00 93.50 97 ARG A N 1
ATOM 757 C CA . ARG A 1 97 ? 0.967 -11.480 4.924 1.00 93.50 97 ARG A CA 1
ATOM 758 C C . ARG A 1 97 ? 1.274 -12.436 3.772 1.00 93.50 97 ARG A C 1
ATOM 760 O O . ARG A 1 97 ? 2.442 -12.690 3.516 1.00 93.50 97 ARG A O 1
ATOM 767 N N . LEU A 1 98 ? 0.249 -12.974 3.109 1.00 93.69 98 LEU A N 1
ATOM 768 C CA . LEU A 1 98 ? 0.434 -13.842 1.941 1.00 93.69 98 LEU A CA 1
ATOM 769 C C . LEU A 1 98 ? 0.988 -13.056 0.752 1.00 93.69 98 LEU A C 1
ATOM 771 O O . LEU A 1 98 ? 1.977 -13.475 0.166 1.00 93.69 98 LEU A O 1
ATOM 775 N N . PHE A 1 99 ? 0.446 -11.867 0.481 1.00 91.56 99 PHE A N 1
ATOM 776 C CA . PHE A 1 99 ? 0.954 -10.992 -0.576 1.00 91.56 99 PHE A CA 1
ATOM 777 C C . PHE A 1 99 ? 2.437 -10.650 -0.403 1.00 91.56 99 PHE A C 1
ATOM 779 O O . PHE A 1 99 ? 3.192 -10.708 -1.362 1.00 91.56 99 PHE A O 1
ATOM 786 N N . LEU A 1 100 ? 2.878 -10.347 0.821 1.00 89.81 100 LEU A N 1
ATOM 787 C CA . LEU A 1 100 ? 4.295 -10.084 1.086 1.00 89.81 100 LEU A CA 1
ATOM 788 C C . LEU A 1 100 ? 5.181 -11.338 0.964 1.00 89.81 100 LEU A C 1
ATOM 790 O O . LEU A 1 100 ? 6.389 -11.190 0.862 1.00 89.81 100 LEU A O 1
ATOM 794 N N . ARG A 1 101 ? 4.630 -12.559 0.992 1.00 86.69 101 ARG A N 1
ATOM 795 C CA . ARG A 1 101 ? 5.401 -13.807 0.819 1.00 86.69 101 ARG A CA 1
ATOM 796 C C . ARG A 1 101 ? 5.486 -14.280 -0.630 1.00 86.69 101 ARG A C 1
ATOM 798 O O . ARG A 1 101 ? 6.445 -14.956 -0.970 1.00 86.69 101 ARG A O 1
ATOM 805 N N . GLU A 1 102 ? 4.463 -13.997 -1.430 1.00 77.00 102 GLU A N 1
ATOM 806 C CA . GLU A 1 102 ? 4.297 -14.529 -2.792 1.00 77.00 102 GLU A CA 1
ATOM 807 C C . GLU A 1 102 ? 4.862 -13.615 -3.896 1.00 77.00 102 GLU A C 1
ATOM 809 O O . GLU A 1 102 ? 4.782 -13.973 -5.071 1.00 77.00 102 GLU A O 1
ATOM 814 N N . LEU A 1 103 ? 5.391 -12.437 -3.543 1.00 62.97 103 LEU A N 1
ATOM 815 C CA . LEU A 1 103 ? 5.976 -11.479 -4.490 1.00 62.97 103 LEU A CA 1
ATOM 816 C C . LEU A 1 103 ? 7.401 -11.821 -4.925 1.00 62.97 103 LEU A C 1
ATOM 818 O O . LEU A 1 103 ? 8.211 -12.204 -4.053 1.00 62.97 103 LEU A O 1
#

Secondary structure (DSSP, 8-state):
-HHHHHHHHHSSSPPPGGG--HHHHHHHHHHHHTT-SEE---TTSTTTT-SS-SS--SPPEE--HHHHHHHHHHHHHHHHHTT--GGG-GGG-HHHHHHHHH-

Organism: Opuntia streptacantha (NCBI:txid393608)

Radius of gyration: 16.02 Å; chains: 1; bounding box: 38×25×44 Å